Protein AF-A0A914WPV3-F1 (afdb_monomer_lite)

pLDDT: mean 87.62, std 7.45, range [60.0, 97.19]

Structure (mmCIF, N/CA/C/O backbone):
data_AF-A0A914WPV3-F1
#
_entry.id   AF-A0A914WPV3-F1
#
loop_
_atom_site.group_PDB
_atom_site.id
_atom_site.type_symbol
_atom_site.label_atom_id
_atom_site.label_alt_id
_atom_site.label_comp_id
_atom_site.label_asym_id
_atom_site.label_entity_id
_atom_site.label_seq_id
_atom_site.pdbx_PDB_ins_code
_atom_site.Cartn_x
_atom_site.Cartn_y
_atom_site.Cartn_z
_atom_site.occupancy
_atom_site.B_iso_or_equiv
_atom_site.auth_seq_id
_atom_site.auth_comp_id
_atom_site.auth_asym_id
_atom_site.auth_atom_id
_atom_site.pdbx_PDB_model_num
ATOM 1 N N . MET A 1 1 ? -4.171 9.567 -10.195 1.00 60.00 1 MET A N 1
ATOM 2 C CA . MET A 1 1 ? -5.020 10.080 -9.098 1.00 60.00 1 MET A CA 1
ATOM 3 C C . MET A 1 1 ? -4.890 9.079 -7.964 1.00 60.00 1 MET A C 1
ATOM 5 O O . MET A 1 1 ? -5.087 7.901 -8.214 1.00 60.00 1 MET A O 1
ATOM 9 N N . TYR A 1 2 ? -4.463 9.508 -6.777 1.00 76.00 2 TYR A N 1
ATOM 10 C CA . TYR A 1 2 ? -4.109 8.614 -5.667 1.00 76.00 2 TYR A CA 1
ATOM 11 C C . TYR A 1 2 ? -5.355 8.170 -4.872 1.00 7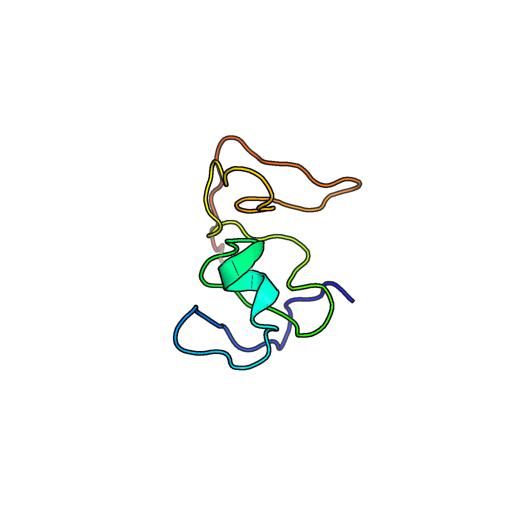6.00 2 TYR A C 1
ATOM 13 O O . TYR A 1 2 ? -5.476 8.481 -3.693 1.00 76.00 2 TYR A O 1
ATOM 21 N N . ASN A 1 3 ? -6.321 7.517 -5.521 1.00 84.62 3 ASN A N 1
ATOM 22 C CA . ASN A 1 3 ? -7.560 7.064 -4.879 1.00 84.62 3 ASN A CA 1
ATOM 23 C C . ASN A 1 3 ? -7.586 5.533 -4.799 1.00 84.62 3 ASN A C 1
ATOM 25 O O . ASN A 1 3 ? -7.506 4.874 -5.828 1.00 84.62 3 ASN A O 1
ATOM 29 N N . SER A 1 4 ? -7.709 4.989 -3.588 1.00 88.94 4 SER A N 1
ATOM 30 C CA . SER A 1 4 ? -7.768 3.542 -3.342 1.00 88.94 4 SER A CA 1
ATOM 31 C C . SER A 1 4 ? -9.197 2.974 -3.325 1.00 88.94 4 SER A C 1
ATOM 33 O O . SER A 1 4 ? -9.361 1.760 -3.232 1.00 88.94 4 SER A O 1
ATOM 35 N N . ASN A 1 5 ? -10.237 3.809 -3.430 1.00 89.88 5 ASN A N 1
ATOM 36 C CA . ASN A 1 5 ? -11.624 3.340 -3.485 1.00 89.88 5 ASN A CA 1
ATOM 37 C C . ASN A 1 5 ? -11.895 2.590 -4.798 1.00 89.88 5 ASN A C 1
ATOM 39 O O . ASN A 1 5 ? -11.487 3.048 -5.864 1.00 89.88 5 ASN A O 1
ATOM 43 N N . ASN A 1 6 ? -12.626 1.470 -4.721 1.00 90.75 6 ASN A N 1
ATOM 44 C CA . ASN A 1 6 ? -12.942 0.579 -5.852 1.00 90.75 6 ASN A CA 1
ATOM 45 C C . ASN A 1 6 ? -11.716 -0.015 -6.572 1.00 90.75 6 ASN A C 1
ATOM 47 O O . ASN A 1 6 ? -11.820 -0.468 -7.710 1.00 90.75 6 ASN A O 1
ATOM 51 N N . VAL A 1 7 ? -10.555 -0.033 -5.918 1.00 90.50 7 VAL A N 1
ATOM 52 C CA . VAL A 1 7 ? -9.340 -0.683 -6.418 1.00 90.50 7 VAL A CA 1
ATOM 53 C C . VAL A 1 7 ? -9.247 -2.074 -5.804 1.00 90.50 7 VAL A C 1
ATOM 55 O O . VAL A 1 7 ? -9.591 -2.258 -4.640 1.00 90.50 7 VAL A O 1
ATOM 58 N N . GLN A 1 8 ? -8.784 -3.067 -6.560 1.00 93.00 8 GLN A N 1
ATOM 59 C CA . GLN A 1 8 ? -8.554 -4.406 -6.018 1.00 93.00 8 GLN A CA 1
ATOM 60 C C . GLN A 1 8 ? -7.268 -4.442 -5.183 1.00 93.00 8 GLN A C 1
ATOM 62 O O . GLN A 1 8 ? -6.241 -3.864 -5.549 1.00 93.00 8 GLN A O 1
ATOM 67 N N . PHE A 1 9 ? -7.315 -5.139 -4.047 1.00 93.25 9 PHE A N 1
ATOM 68 C CA . PHE A 1 9 ? -6.127 -5.342 -3.222 1.00 93.25 9 PHE A CA 1
ATOM 69 C C . PHE A 1 9 ? -5.065 -6.100 -4.020 1.00 93.25 9 PHE A C 1
ATOM 71 O O . PHE A 1 9 ? -5.394 -7.044 -4.734 1.00 93.25 9 PHE A O 1
ATOM 78 N N . SER A 1 10 ? -3.808 -5.678 -3.931 1.00 92.25 10 SER A N 1
ATOM 79 C CA . SER A 1 10 ? -2.718 -6.251 -4.717 1.00 92.25 10 SER A CA 1
ATOM 80 C C . SER A 1 10 ? -1.479 -6.498 -3.851 1.00 92.25 10 SER A C 1
ATOM 82 O O . SER A 1 10 ? -1.176 -5.714 -2.952 1.00 92.25 10 SER A O 1
ATOM 84 N N . THR A 1 11 ? -0.735 -7.555 -4.158 1.00 92.31 11 THR A N 1
ATOM 85 C CA . THR A 1 11 ? 0.501 -8.008 -3.494 1.00 92.31 11 THR A CA 1
ATOM 86 C C . THR A 1 11 ? 1.623 -8.195 -4.526 1.00 92.31 11 THR A C 1
ATOM 88 O O . THR A 1 11 ? 1.428 -7.960 -5.717 1.00 92.31 11 THR A O 1
ATOM 91 N N . ILE A 1 12 ? 2.820 -8.601 -4.090 1.00 90.62 12 ILE A N 1
ATOM 92 C CA . ILE A 1 12 ? 3.973 -8.829 -4.985 1.00 90.62 12 ILE A CA 1
ATOM 93 C C . ILE A 1 12 ? 3.720 -9.943 -6.023 1.00 90.62 12 ILE A C 1
ATOM 95 O O . ILE A 1 12 ? 4.205 -9.879 -7.157 1.00 90.62 12 ILE A O 1
ATOM 99 N N . ASP A 1 13 ? 2.932 -10.939 -5.631 1.00 91.19 13 ASP A N 1
ATOM 100 C CA . ASP A 1 13 ? 2.566 -12.143 -6.372 1.00 91.19 13 ASP A CA 1
ATOM 101 C C . ASP A 1 13 ? 1.187 -12.051 -7.050 1.00 91.19 13 ASP A C 1
ATOM 103 O O . ASP A 1 13 ? 0.941 -12.775 -8.009 1.00 91.19 13 ASP A O 1
ATOM 107 N N . SER A 1 14 ? 0.319 -11.120 -6.633 1.00 91.06 14 SER A N 1
ATOM 108 C CA . SER A 1 14 ? -0.999 -10.884 -7.242 1.00 91.06 14 SER A CA 1
ATOM 109 C C . SER A 1 14 ? -1.216 -9.399 -7.551 1.00 91.06 14 SER A C 1
ATOM 111 O O . SER A 1 14 ? -1.549 -8.590 -6.681 1.00 91.06 14 SER A O 1
ATOM 113 N N . ARG A 1 15 ? -0.991 -9.019 -8.816 1.00 85.81 15 ARG A N 1
ATOM 114 C CA . ARG A 1 15 ? -0.905 -7.617 -9.271 1.00 85.81 15 ARG A CA 1
ATOM 115 C C . ARG A 1 15 ? -2.160 -7.190 -10.034 1.00 85.81 15 ARG A C 1
ATOM 117 O O . ARG A 1 15 ? -2.113 -6.971 -11.239 1.00 85.81 15 ARG A O 1
ATOM 124 N N . ASN A 1 16 ? -3.283 -7.061 -9.332 1.00 85.88 16 ASN A N 1
ATOM 125 C CA . ASN A 1 16 ? -4.590 -6.800 -9.949 1.00 85.88 16 ASN A CA 1
ATOM 126 C C . ASN A 1 16 ? -4.684 -5.456 -10.700 1.00 85.88 16 ASN A C 1
ATOM 128 O O . ASN A 1 16 ? -5.462 -5.324 -11.642 1.00 85.88 16 ASN A O 1
ATOM 132 N N . SER A 1 17 ? -3.932 -4.427 -10.290 1.00 77.44 17 SER A N 1
ATOM 133 C CA . SER A 1 17 ? -3.981 -3.097 -10.936 1.00 77.44 17 SER A CA 1
ATOM 134 C C . SER A 1 17 ? -2.704 -2.260 -10.800 1.00 77.44 17 SER A C 1
ATOM 136 O O . SER A 1 17 ? -2.666 -1.116 -11.254 1.00 77.44 17 SER A O 1
ATOM 138 N N . ALA A 1 18 ? -1.672 -2.792 -10.149 1.00 82.38 18 ALA A N 1
ATOM 139 C CA . ALA A 1 18 ? -0.504 -2.030 -9.730 1.00 82.38 18 ALA A CA 1
ATOM 140 C C . ALA A 1 18 ? 0.682 -2.202 -10.681 1.00 82.38 18 ALA A C 1
ATOM 142 O O . ALA A 1 18 ? 0.971 -3.309 -11.139 1.00 82.38 18 ALA A O 1
ATOM 143 N N . ASP A 1 19 ? 1.421 -1.116 -10.897 1.00 88.12 19 ASP A N 1
ATOM 144 C CA . ASP A 1 19 ? 2.698 -1.163 -11.602 1.00 88.12 19 ASP A CA 1
ATOM 145 C C . ASP A 1 19 ? 3.749 -1.931 -10.763 1.00 88.12 19 ASP A C 1
ATOM 147 O O . ASP A 1 19 ? 3.826 -1.719 -9.544 1.00 88.12 19 ASP A O 1
ATOM 151 N N . PRO A 1 20 ? 4.576 -2.809 -11.370 1.00 88.69 20 PRO A N 1
ATOM 152 C CA . PRO A 1 20 ? 5.667 -3.502 -10.683 1.00 88.69 20 PRO A CA 1
ATOM 153 C C . PRO A 1 20 ? 6.559 -2.599 -9.811 1.00 88.69 20 PRO A C 1
ATOM 155 O O . PRO A 1 20 ? 7.034 -3.045 -8.761 1.00 88.69 20 PRO A O 1
ATOM 158 N N . ILE A 1 21 ? 6.749 -1.328 -10.188 1.00 89.19 21 ILE A N 1
ATOM 159 C CA . ILE A 1 21 ? 7.544 -0.351 -9.431 1.00 89.19 21 ILE A CA 1
ATOM 160 C C . ILE A 1 21 ? 7.030 -0.159 -7.996 1.00 89.19 21 ILE A C 1
ATOM 162 O O . ILE A 1 21 ? 7.830 0.034 -7.077 1.00 89.19 21 ILE A O 1
ATOM 166 N N . CYS A 1 22 ? 5.716 -0.288 -7.768 1.00 89.44 22 CYS A N 1
ATOM 167 C CA . CYS A 1 22 ? 5.105 -0.138 -6.446 1.00 89.44 22 CYS A CA 1
ATOM 168 C C . CYS A 1 22 ? 5.659 -1.165 -5.442 1.00 89.44 22 CYS A C 1
ATOM 170 O O . CYS A 1 22 ? 5.797 -0.870 -4.253 1.00 89.44 22 CYS A O 1
ATOM 172 N N . TYR A 1 23 ? 6.030 -2.356 -5.916 1.00 87.69 23 TYR A N 1
ATOM 173 C CA . TYR A 1 23 ? 6.534 -3.441 -5.074 1.00 87.69 23 TYR A CA 1
ATOM 174 C C . TYR A 1 23 ? 8.051 -3.455 -5.013 1.00 87.69 23 TYR A C 1
ATOM 176 O O . TYR A 1 23 ? 8.624 -3.411 -3.927 1.00 87.69 23 TYR A O 1
ATOM 184 N N . TYR A 1 24 ? 8.691 -3.512 -6.181 1.00 87.38 24 TYR A N 1
ATOM 185 C CA . TYR A 1 24 ? 10.116 -3.818 -6.282 1.00 87.38 24 TYR A CA 1
ATOM 186 C C . TYR A 1 24 ? 11.004 -2.608 -6.014 1.00 87.38 24 TYR A C 1
ATOM 188 O O . TYR A 1 24 ? 12.119 -2.757 -5.523 1.00 87.38 24 TYR A O 1
ATOM 196 N N . THR A 1 25 ? 10.504 -1.408 -6.304 1.00 88.81 25 THR A N 1
ATOM 197 C CA . THR A 1 25 ? 11.253 -0.167 -6.096 1.00 88.81 25 THR A CA 1
ATOM 198 C C . THR A 1 25 ? 10.739 0.577 -4.879 1.00 88.81 25 THR A C 1
ATOM 200 O O . THR A 1 25 ? 11.532 1.028 -4.058 1.00 88.81 25 THR A O 1
ATOM 203 N N . PHE A 1 26 ? 9.418 0.695 -4.726 1.00 89.50 26 PHE A N 1
ATOM 204 C CA . PHE A 1 26 ? 8.830 1.483 -3.647 1.00 89.50 26 PHE A CA 1
ATOM 205 C C . PHE A 1 26 ? 8.538 0.697 -2.373 1.00 89.50 26 PHE A C 1
ATOM 207 O O . P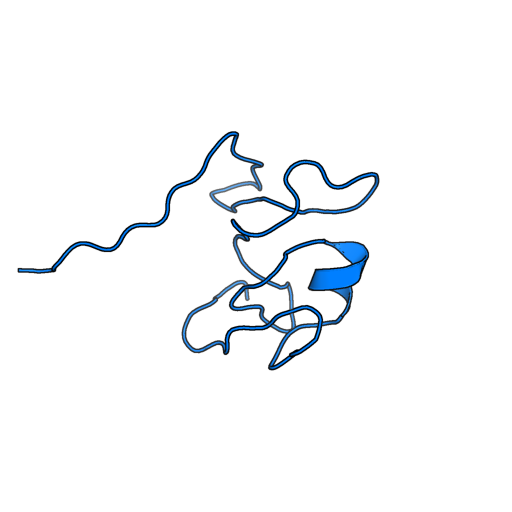HE A 1 26 ? 8.380 1.336 -1.340 1.00 89.50 26 PHE A O 1
ATOM 214 N N . TRP A 1 27 ? 8.556 -0.639 -2.385 1.00 90.94 27 TRP A N 1
ATOM 215 C CA . TRP A 1 27 ? 8.377 -1.468 -1.183 1.00 90.94 27 TRP A CA 1
ATOM 216 C C . TRP A 1 27 ? 7.056 -1.208 -0.441 1.00 90.94 27 TRP A C 1
ATOM 218 O O . TRP A 1 27 ? 7.025 -1.160 0.790 1.00 90.94 27 TRP A O 1
ATOM 228 N N . PHE A 1 28 ? 5.959 -1.017 -1.177 1.00 90.88 28 PHE A N 1
ATOM 229 C CA . PHE A 1 28 ? 4.650 -0.637 -0.628 1.00 90.88 28 PHE A CA 1
ATOM 230 C C . PHE A 1 28 ? 3.861 -1.768 0.037 1.00 90.88 28 PHE A C 1
ATOM 232 O O . PHE A 1 28 ? 2.863 -1.504 0.707 1.00 90.88 28 PHE A O 1
ATOM 239 N N . GLY A 1 29 ? 4.336 -3.009 -0.087 1.00 91.00 29 GLY A N 1
ATOM 240 C CA . GLY A 1 29 ? 3.656 -4.172 0.471 1.00 91.00 29 GLY A CA 1
ATOM 241 C C . GLY A 1 29 ? 2.290 -4.410 -0.178 1.00 91.00 29 GLY A C 1
ATOM 242 O O . GLY A 1 29 ? 2.042 -3.992 -1.310 1.00 91.00 29 GLY A O 1
ATOM 243 N N . GLY A 1 30 ? 1.414 -5.120 0.536 1.00 93.50 30 GLY A N 1
ATOM 244 C CA . GLY A 1 30 ? 0.050 -5.381 0.084 1.00 93.50 30 GLY A CA 1
ATOM 245 C C . GLY A 1 30 ? -0.855 -4.171 0.305 1.00 93.50 30 GLY A C 1
ATOM 246 O O . GLY A 1 30 ? -1.002 -3.723 1.444 1.00 93.50 30 GLY A O 1
ATOM 247 N N . TRP A 1 31 ? -1.470 -3.646 -0.755 1.00 94.31 31 TRP A N 1
ATOM 248 C CA . TRP A 1 31 ? -2.376 -2.499 -0.662 1.00 94.31 31 TRP A CA 1
ATOM 249 C C . TRP A 1 31 ? -3.346 -2.429 -1.847 1.00 94.31 31 TRP A C 1
ATOM 251 O O . TRP A 1 31 ? -3.178 -3.107 -2.861 1.00 94.31 31 TRP A O 1
ATOM 261 N N . TRP A 1 32 ? -4.357 -1.569 -1.745 1.00 93.62 32 TRP A N 1
ATOM 262 C CA . TRP A 1 32 ? -5.227 -1.181 -2.859 1.00 93.62 32 TRP A CA 1
ATOM 263 C C . TRP A 1 32 ? -4.485 -0.206 -3.782 1.00 93.62 32 TRP A C 1
ATOM 265 O O . TRP A 1 32 ? -4.677 1.015 -3.730 1.00 93.62 32 TRP A O 1
ATOM 275 N N . LEU A 1 33 ? -3.550 -0.768 -4.549 1.00 91.69 33 LEU A N 1
ATOM 276 C CA . LEU A 1 33 ? -2.610 -0.053 -5.404 1.00 91.69 33 LEU A CA 1
ATOM 277 C C . LEU A 1 33 ? -3.198 0.220 -6.797 1.00 91.69 33 LEU A C 1
ATOM 279 O O . LEU A 1 33 ? -3.661 -0.673 -7.498 1.00 91.69 33 LEU A O 1
ATOM 283 N N . THR A 1 34 ? -3.121 1.478 -7.203 1.00 87.44 34 THR A N 1
ATOM 284 C CA . THR A 1 34 ? -3.474 2.020 -8.516 1.00 87.44 34 THR A CA 1
ATOM 285 C C . THR A 1 34 ? -2.293 1.966 -9.488 1.00 87.44 34 THR A C 1
ATOM 287 O O . THR A 1 34 ? -1.140 2.144 -9.094 1.00 87.44 34 THR A O 1
ATOM 290 N N . GLY A 1 35 ? -2.576 1.813 -10.784 1.00 74.56 35 GLY A N 1
ATOM 291 C CA . GLY A 1 35 ? -1.536 1.742 -11.820 1.00 74.56 35 GLY A CA 1
ATOM 292 C C . GLY A 1 35 ? -0.740 3.039 -12.020 1.00 74.56 35 GLY A C 1
ATOM 293 O O . GLY A 1 35 ? 0.439 2.990 -12.344 1.00 74.56 35 GLY A O 1
ATOM 294 N N . ARG A 1 36 ? -1.337 4.220 -11.783 1.00 70.3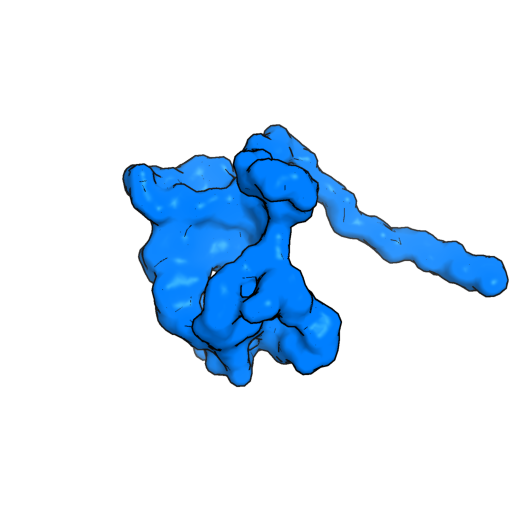1 36 ARG A N 1
ATOM 295 C CA . ARG A 1 36 ? -0.628 5.516 -11.828 1.00 70.31 36 ARG A CA 1
ATOM 296 C C . ARG A 1 36 ? -0.511 6.125 -10.438 1.00 70.31 36 ARG A C 1
ATOM 298 O O . ARG A 1 36 ? -1.474 6.696 -9.924 1.00 70.31 36 ARG A O 1
ATOM 305 N N . GLY A 1 37 ? 0.700 6.087 -9.890 1.00 74.88 37 GLY A N 1
ATOM 306 C CA . GLY A 1 37 ? 1.016 6.680 -8.591 1.00 74.88 37 GLY A CA 1
ATOM 307 C C . GLY A 1 37 ? 0.798 5.744 -7.402 1.00 74.88 37 GLY A C 1
ATOM 308 O O . GLY A 1 37 ? 0.903 6.201 -6.272 1.00 74.88 37 GLY A O 1
ATOM 309 N N . CYS A 1 38 ? 0.550 4.449 -7.618 1.00 88.25 38 CYS A N 1
ATOM 310 C CA . CYS A 1 38 ? 0.458 3.431 -6.571 1.00 88.25 38 CYS A CA 1
ATOM 311 C C . CYS A 1 38 ? -0.643 3.711 -5.522 1.00 88.25 38 CYS A C 1
ATOM 313 O O . CYS A 1 38 ? -1.713 3.135 -5.619 1.00 88.25 38 CYS A O 1
ATOM 315 N N . ALA A 1 39 ? -0.477 4.599 -4.541 1.00 89.06 39 ALA A N 1
ATOM 316 C CA . ALA A 1 39 ? -1.541 4.968 -3.595 1.00 89.06 39 ALA A CA 1
ATOM 317 C C . ALA A 1 39 ? -1.249 6.313 -2.918 1.00 89.06 39 ALA A C 1
ATOM 319 O O . ALA A 1 39 ? -0.134 6.810 -3.019 1.00 89.06 39 ALA A O 1
ATOM 320 N N . ALA A 1 40 ? -2.225 6.891 -2.205 1.00 87.94 40 ALA A N 1
ATOM 321 C CA . ALA A 1 40 ? -2.022 8.077 -1.353 1.00 87.94 40 ALA A CA 1
ATOM 322 C C . ALA A 1 40 ? -1.361 7.741 -0.005 1.00 87.94 40 ALA A C 1
ATOM 324 O O . ALA A 1 40 ? -0.992 8.629 0.754 1.00 87.94 40 ALA A O 1
ATOM 325 N N . GLY A 1 41 ? -1.207 6.463 0.310 1.00 89.38 41 GLY A N 1
ATOM 326 C CA . GLY A 1 41 ? -0.606 5.997 1.545 1.00 89.38 41 GLY A CA 1
ATOM 327 C C . GLY A 1 41 ? -0.557 4.482 1.547 1.00 89.38 41 GLY A C 1
ATOM 328 O O . GLY A 1 41 ? -1.389 3.841 0.913 1.00 89.38 41 GLY A O 1
ATOM 329 N N . VAL A 1 42 ? 0.447 3.933 2.215 1.00 91.94 42 VAL A N 1
ATOM 330 C CA . VAL A 1 42 ? 0.751 2.502 2.266 1.00 91.94 42 VAL A CA 1
ATOM 331 C C . VAL A 1 42 ? 1.288 2.177 3.651 1.00 91.94 42 VAL A C 1
ATOM 333 O O . VAL A 1 42 ? 2.474 2.313 3.946 1.00 91.94 42 VAL A O 1
ATOM 336 N N . LEU A 1 43 ? 0.383 1.758 4.530 1.00 94.44 43 LEU A N 1
ATOM 337 C CA . LEU A 1 43 ? 0.720 1.441 5.920 1.00 94.44 43 LEU A CA 1
ATOM 338 C C . LEU A 1 43 ? 1.303 0.026 6.078 1.00 94.44 43 LEU A C 1
ATOM 340 O O . LEU A 1 43 ? 1.820 -0.306 7.138 1.00 94.44 43 LEU A O 1
ATOM 344 N N . ASN A 1 44 ? 1.278 -0.768 5.002 1.00 94.25 44 ASN A N 1
ATOM 345 C CA . ASN A 1 44 ? 1.884 -2.100 4.914 1.00 94.25 44 ASN A CA 1
ATOM 346 C C . ASN A 1 44 ? 3.260 -2.086 4.224 1.00 94.25 44 ASN A C 1
ATOM 348 O O . ASN A 1 44 ? 3.836 -3.144 3.963 1.00 94.25 44 ASN A O 1
ATOM 352 N N . GLY A 1 45 ? 3.772 -0.900 3.878 1.00 92.75 45 GLY A N 1
ATOM 353 C CA . GLY A 1 45 ? 5.083 -0.759 3.259 1.00 92.75 45 GLY A CA 1
ATOM 354 C C . GLY A 1 45 ? 6.226 -1.054 4.230 1.00 92.75 45 GLY A C 1
ATOM 355 O O . GLY A 1 45 ? 6.055 -1.078 5.449 1.00 92.75 45 GLY A O 1
ATOM 356 N N . LYS A 1 46 ? 7.432 -1.246 3.694 1.00 92.31 46 LYS A N 1
ATOM 357 C CA . LYS A 1 46 ? 8.644 -1.431 4.508 1.00 92.31 46 LYS A CA 1
ATOM 358 C C . LYS A 1 46 ? 8.908 -0.179 5.353 1.00 92.31 46 LYS A C 1
ATOM 360 O O . LYS A 1 46 ? 8.953 0.915 4.802 1.00 92.31 46 LYS A O 1
ATOM 365 N N . TYR A 1 47 ? 9.117 -0.336 6.663 1.00 89.94 47 TYR A N 1
ATOM 366 C CA . TYR A 1 47 ? 9.279 0.791 7.598 1.00 89.94 47 TYR A CA 1
ATOM 367 C C . TYR A 1 47 ? 10.533 1.643 7.339 1.00 89.94 47 TYR A C 1
ATOM 369 O O . TYR A 1 47 ? 10.481 2.863 7.431 1.00 89.94 47 TYR A O 1
ATOM 377 N N . ASN A 1 48 ? 11.649 1.009 6.963 1.00 85.19 48 ASN A N 1
ATOM 378 C CA . ASN A 1 48 ? 12.885 1.696 6.583 1.00 85.19 48 ASN A CA 1
ATOM 379 C C . ASN A 1 48 ? 13.419 1.126 5.255 1.00 85.19 48 ASN A C 1
ATOM 381 O O . ASN A 1 48 ? 14.227 0.187 5.249 1.00 85.19 48 ASN A O 1
ATOM 385 N N . PRO A 1 49 ? 12.885 1.578 4.112 1.00 79.75 49 PRO A N 1
ATOM 386 C CA . PRO A 1 49 ? 13.320 1.101 2.809 1.00 79.75 49 PRO A CA 1
ATOM 387 C C . PRO A 1 49 ? 14.657 1.759 2.415 1.00 79.75 49 PRO A C 1
ATOM 389 O O . PRO A 1 49 ? 14.743 2.966 2.244 1.00 79.75 49 PRO A O 1
ATOM 392 N N . SER A 1 50 ? 15.714 0.965 2.245 1.00 75.12 50 SER A N 1
ATOM 393 C CA . SER A 1 50 ? 17.024 1.435 1.761 1.00 75.12 50 SER A CA 1
ATOM 394 C C . SER A 1 50 ? 17.200 1.143 0.261 1.00 75.12 50 SER A C 1
ATOM 396 O O . SER A 1 50 ? 16.711 0.099 -0.183 1.00 75.12 50 SER A O 1
ATOM 398 N N . PRO A 1 51 ? 17.914 1.976 -0.530 1.00 61.06 51 PRO A N 1
ATOM 399 C CA . PRO A 1 51 ? 18.227 3.400 -0.33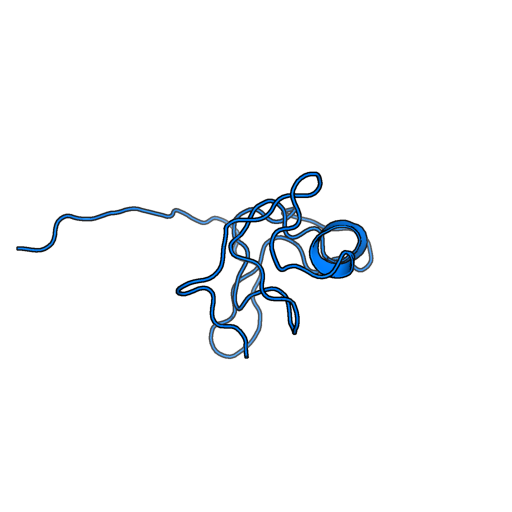3 1.00 61.06 51 PRO A CA 1
ATOM 400 C C . PRO A 1 51 ? 17.243 4.346 -1.056 1.00 61.06 51 PRO A C 1
ATOM 402 O O . PRO A 1 51 ? 17.301 5.553 -0.858 1.00 61.06 51 PRO A O 1
ATOM 405 N N . TRP A 1 52 ? 16.339 3.814 -1.886 1.00 68.06 52 TRP A N 1
ATOM 406 C CA . TRP A 1 52 ? 15.481 4.606 -2.791 1.00 68.06 52 TRP A CA 1
ATOM 407 C C . TRP A 1 52 ? 13.987 4.300 -2.662 1.00 68.06 52 TRP A C 1
ATOM 409 O O . TRP A 1 52 ? 13.170 4.802 -3.434 1.00 68.06 52 TRP A O 1
ATOM 419 N N . GLY A 1 53 ? 13.620 3.429 -1.725 1.00 75.31 53 GLY A N 1
ATOM 420 C CA . GLY A 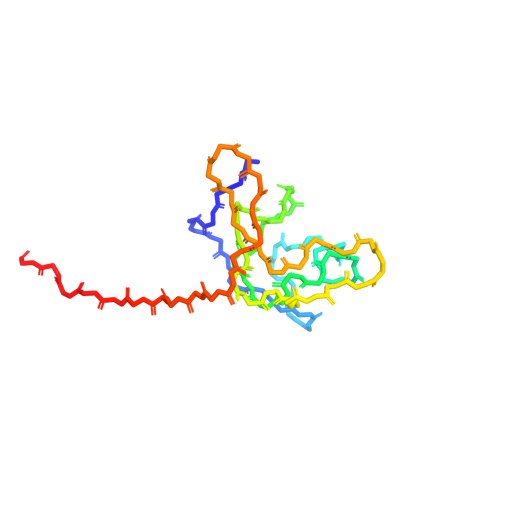1 53 ? 12.231 3.040 -1.558 1.00 75.31 53 GLY A CA 1
ATOM 421 C C . GLY A 1 53 ? 11.434 4.086 -0.794 1.00 75.31 53 GLY A C 1
ATOM 422 O O . GLY A 1 53 ? 11.949 4.789 0.066 1.00 75.31 53 GLY A O 1
ATOM 423 N N . LEU A 1 54 ? 10.147 4.172 -1.110 1.00 85.94 54 LEU A N 1
ATOM 424 C CA . LEU A 1 54 ? 9.223 5.096 -0.455 1.00 85.94 54 LEU A CA 1
ATOM 425 C C . LEU A 1 54 ? 8.579 4.454 0.789 1.00 85.94 54 LEU A C 1
ATOM 427 O O . LEU A 1 54 ? 8.316 5.145 1.771 1.00 85.94 54 LEU A O 1
ATOM 431 N N . GLY A 1 55 ? 8.374 3.134 0.746 1.00 90.12 55 GLY A N 1
ATOM 432 C CA . GLY A 1 55 ? 7.961 2.263 1.842 1.00 90.12 55 GLY A CA 1
ATOM 433 C C . GLY A 1 55 ? 6.733 2.740 2.599 1.00 90.12 55 GLY A C 1
ATOM 434 O O . GLY A 1 55 ? 5.806 3.311 2.031 1.00 90.12 55 GLY A O 1
ATOM 435 N N . TYR A 1 56 ? 6.744 2.458 3.895 1.00 92.56 56 TYR A N 1
ATOM 436 C CA . TYR A 1 56 ? 5.723 2.835 4.856 1.00 92.56 56 TYR A CA 1
ATOM 437 C C . TYR A 1 56 ? 5.524 4.353 4.892 1.00 92.56 56 TYR A C 1
ATOM 439 O O . TYR A 1 56 ? 6.397 5.079 5.372 1.00 92.56 56 TYR A O 1
ATOM 447 N N . ARG A 1 57 ? 4.387 4.853 4.399 1.00 91.06 57 ARG A N 1
ATOM 448 C CA . ARG A 1 57 ? 4.137 6.301 4.331 1.00 91.06 57 ARG A CA 1
ATOM 449 C C . ARG A 1 57 ? 2.667 6.659 4.179 1.00 91.06 57 ARG A C 1
ATOM 451 O O . ARG A 1 57 ? 1.859 5.846 3.734 1.00 91.06 57 ARG A O 1
ATOM 458 N N . TRP A 1 58 ? 2.340 7.912 4.465 1.00 91.81 58 TRP A N 1
ATOM 459 C CA . TRP A 1 58 ? 1.004 8.468 4.273 1.00 91.81 58 TRP A CA 1
ATOM 460 C C . TRP A 1 58 ? 1.082 9.890 3.719 1.00 91.81 58 TRP A C 1
ATOM 462 O O . TRP A 1 58 ? 1.967 10.656 4.106 1.00 91.81 58 TRP A O 1
ATOM 472 N N . ARG A 1 59 ? 0.177 10.249 2.805 1.00 88.94 59 ARG A N 1
ATOM 473 C CA . ARG A 1 59 ? 0.068 11.607 2.270 1.00 88.94 59 ARG A CA 1
ATOM 474 C C . ARG A 1 59 ? -0.992 12.385 3.038 1.00 88.94 59 ARG A C 1
ATOM 476 O O . ARG A 1 59 ? -2.137 11.948 3.124 1.00 88.94 59 ARG A O 1
ATOM 483 N N . VAL A 1 60 ? -0.603 13.544 3.563 1.00 84.25 60 VAL A N 1
ATOM 484 C CA . VAL A 1 60 ? -1.521 14.508 4.189 1.00 84.25 60 VAL A CA 1
ATOM 485 C C . VAL A 1 60 ? -1.538 15.781 3.337 1.00 84.25 60 VAL A C 1
ATOM 487 O O . VAL A 1 60 ? -2.358 15.888 2.430 1.00 84.25 60 VAL A O 1
ATOM 490 N N . ALA A 1 61 ? -0.570 16.678 3.546 1.00 84.94 61 ALA A N 1
ATOM 491 C CA . ALA A 1 61 ? -0.205 17.762 2.629 1.00 84.94 61 ALA A CA 1
ATOM 492 C C . ALA A 1 61 ? 1.065 17.360 1.863 1.00 84.94 61 ALA A C 1
ATOM 494 O O . ALA A 1 61 ? 1.045 17.197 0.641 1.00 84.94 61 ALA A O 1
ATOM 495 N N . ASP A 1 62 ? 2.109 17.037 2.626 1.00 85.94 62 ASP A N 1
ATOM 496 C CA . ASP A 1 62 ? 3.300 16.336 2.166 1.00 85.94 62 ASP A CA 1
ATOM 497 C C . ASP A 1 62 ? 3.245 14.846 2.512 1.00 85.94 62 ASP A C 1
ATOM 499 O O . ASP A 1 62 ? 2.314 14.337 3.152 1.00 85.94 62 ASP A O 1
ATOM 503 N N . TRP A 1 63 ? 4.260 14.127 2.050 1.00 86.50 63 TRP A N 1
ATOM 504 C CA . TRP A 1 63 ? 4.474 12.745 2.429 1.00 86.50 63 TRP A CA 1
ATOM 505 C C . TRP A 1 63 ? 5.186 12.643 3.770 1.00 86.50 63 TRP A C 1
ATOM 507 O O . TRP A 1 63 ? 6.260 13.213 3.946 1.00 86.50 63 TRP A O 1
ATOM 517 N N . ILE A 1 64 ? 4.635 11.831 4.667 1.00 89.25 64 ILE A N 1
ATOM 518 C CA . ILE A 1 64 ? 5.249 11.517 5.957 1.00 89.25 64 ILE A CA 1
ATOM 519 C C . ILE A 1 64 ? 5.483 10.014 6.099 1.00 89.25 64 ILE A C 1
ATOM 521 O O . ILE A 1 64 ? 4.732 9.206 5.548 1.00 89.25 64 ILE A O 1
ATOM 525 N N . ASN A 1 65 ? 6.497 9.643 6.878 1.00 89.94 65 ASN A N 1
ATOM 526 C CA . ASN A 1 65 ? 6.735 8.281 7.352 1.00 89.94 65 ASN A CA 1
ATOM 527 C C . ASN A 1 65 ? 6.392 8.248 8.853 1.00 89.94 65 ASN A C 1
ATOM 529 O O . ASN A 1 65 ? 7.224 8.651 9.671 1.00 89.94 65 ASN A O 1
ATOM 533 N N . PRO A 1 66 ? 5.158 7.869 9.244 1.00 88.88 66 PRO A N 1
ATOM 534 C CA . PRO A 1 66 ? 4.800 7.797 10.659 1.00 88.88 66 PRO A CA 1
ATOM 535 C C . PRO A 1 66 ? 5.732 6.852 11.443 1.00 88.88 66 PRO A C 1
ATOM 537 O O . PRO A 1 66 ? 6.379 5.976 10.878 1.00 88.88 66 PRO A O 1
ATOM 540 N N . LYS A 1 67 ? 5.790 6.988 12.770 1.00 91.38 67 LYS A N 1
ATOM 541 C CA . LYS A 1 67 ? 6.513 6.001 13.596 1.00 91.38 67 LYS A CA 1
ATOM 542 C C . LYS A 1 67 ? 5.697 4.732 13.836 1.00 91.38 67 LYS A C 1
ATOM 544 O O . LYS A 1 67 ? 6.248 3.658 14.043 1.00 91.38 67 LYS A O 1
ATOM 549 N N . GLN A 1 68 ? 4.377 4.880 13.859 1.00 92.81 68 GLN A N 1
ATOM 550 C CA . GLN A 1 68 ? 3.411 3.830 14.152 1.00 92.81 68 GLN A CA 1
ATOM 551 C C . GLN A 1 68 ? 2.103 4.144 13.419 1.00 92.81 68 GLN A C 1
ATOM 553 O O . GLN A 1 68 ? 1.757 5.312 13.233 1.00 92.81 68 GLN A O 1
ATOM 558 N N . SER A 1 69 ? 1.349 3.108 13.052 1.00 93.81 69 SER A N 1
ATOM 559 C CA . SER A 1 69 ? -0.020 3.236 12.542 1.00 93.81 69 SER A CA 1
ATOM 560 C C . SER A 1 69 ? -0.916 2.155 13.102 1.00 93.81 69 SER A C 1
ATOM 562 O O . SER A 1 69 ? -0.475 1.039 13.369 1.00 93.81 69 SER A O 1
ATOM 564 N N . ARG A 1 70 ? -2.206 2.473 13.176 1.00 95.88 70 ARG A N 1
ATOM 565 C CA . ARG A 1 70 ? -3.266 1.527 13.497 1.00 95.88 70 ARG A CA 1
ATOM 566 C C . ARG A 1 70 ? -4.472 1.823 12.608 1.00 95.88 70 ARG A C 1
ATOM 568 O O . ARG A 1 70 ? -4.939 2.956 12.584 1.00 95.88 70 ARG A O 1
ATOM 575 N N . MET A 1 71 ? -4.966 0.815 11.892 1.00 94.94 71 MET A N 1
ATOM 576 C CA . MET A 1 71 ? -6.231 0.881 11.152 1.00 94.94 71 MET A CA 1
ATOM 577 C C . MET A 1 71 ? -7.304 0.162 11.969 1.00 94.94 71 MET A C 1
ATOM 579 O O . MET A 1 71 ? -7.061 -0.932 12.474 1.00 94.94 71 MET A O 1
ATOM 583 N N . MET A 1 72 ? -8.470 0.782 12.142 1.00 97.19 72 MET A N 1
ATOM 584 C CA . MET A 1 72 ? -9.578 0.222 12.918 1.00 97.19 72 MET A CA 1
ATOM 585 C C . MET A 1 72 ? -10.902 0.544 12.242 1.00 97.19 72 MET A C 1
ATOM 587 O O . MET A 1 72 ? -11.052 1.605 11.640 1.00 97.19 72 MET A O 1
ATOM 591 N N . LEU A 1 73 ? -11.864 -0.358 12.398 1.00 96.00 73 LEU A N 1
ATOM 592 C CA . LEU A 1 73 ? -13.255 -0.115 12.047 1.00 96.00 73 LEU A CA 1
ATOM 593 C C . LEU A 1 73 ? -14.027 0.283 13.307 1.00 96.00 73 LEU A C 1
ATOM 595 O O . LEU A 1 73 ? -13.707 -0.158 14.411 1.00 96.00 73 LEU A O 1
ATOM 599 N N . ARG A 1 74 ? -15.060 1.102 13.129 1.00 95.50 74 ARG A N 1
ATOM 600 C CA . ARG A 1 74 ? -16.060 1.408 14.151 1.00 95.50 74 ARG A CA 1
ATOM 601 C C . ARG A 1 74 ? -17.431 1.262 13.506 1.00 95.50 74 ARG A C 1
ATOM 603 O O . ARG A 1 74 ? -17.597 1.679 12.362 1.00 95.50 74 ARG A O 1
ATOM 610 N N . SER A 1 75 ? -18.387 0.679 14.222 1.00 95.06 75 SER A N 1
ATOM 611 C CA . SER A 1 75 ? -19.780 0.677 13.781 1.00 95.06 75 SER A CA 1
ATOM 612 C C . SER A 1 75 ? -20.281 2.112 13.616 1.00 95.06 75 SER A C 1
ATOM 614 O O . SER A 1 75 ? -19.943 3.004 14.401 1.00 95.06 75 SER A O 1
ATOM 616 N N . MET A 1 76 ? -21.063 2.332 12.566 1.00 90.06 76 MET A N 1
ATOM 617 C CA . MET A 1 76 ? -21.816 3.569 12.396 1.00 90.06 76 MET A CA 1
ATOM 618 C C . MET A 1 76 ? -23.191 3.378 13.056 1.00 90.06 76 MET A C 1
ATOM 620 O O . MET A 1 76 ? -23.712 2.261 12.978 1.00 90.06 76 MET A O 1
ATOM 624 N N . PRO A 1 77 ? -23.724 4.396 13.756 1.00 81.19 77 PRO A N 1
ATOM 625 C CA . PRO A 1 77 ? -25.086 4.361 14.282 1.00 81.19 77 PRO A CA 1
ATOM 626 C C . PRO A 1 77 ? -26.134 4.324 13.166 1.00 81.19 77 PRO A C 1
ATOM 628 O O . 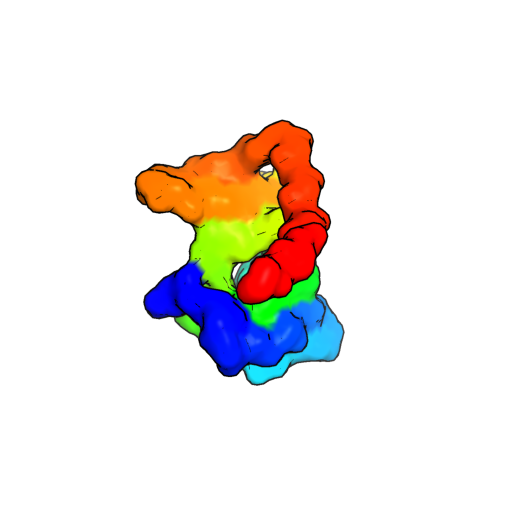PRO A 1 77 ? -25.822 4.786 12.042 1.00 81.19 77 PRO A O 1
#

Secondary structure (DSSP, 8-state):
----TTPPPB-SS--SS--THHHHTT---SB--BTTTB-SEETTS-SS--SS---SEEESSSEE--S----------

Sequence (77 aa):
MYNSNNVQFSTIDSRNSADPICYYTFWFGGWWLTGRGCAAGVLNGKYNPSPWGLGYRWRVADWINPKQSRMMLRSMP

Foldseek 3Di:
DQDLPPADWAACPRCRADDNCVCPPAQLGIGSAHHPPGHQFRCRGDLDDPDRHNTHWHHDPHIDRDPDDDDDDDDDD

Organism: NCBI:txid2011161

InterPro domains:
  IPR014716 Fibrinogen, alpha/beta/gamma chain, C-terminal globular, subdomain 1 [G3DSA:3.90.215.10] (1-76)
  IPR036056 Fibrinogen-like, C-terminal [SSF56496] (3-76)

Radius of gyration: 12.61 Å; chains: 1; bounding box: 43×30×26 Å